Protein AF-X1H8J2-F1 (afdb_monomer_lite)

Secondary structure (DSSP, 8-state):
-EEEEEE--GGG--HHHHHHHHHGGGGTEEEEEEEE--SS---SSSEEEEE--S-HHHHHHHHTT--S----

Radius of gyration: 16.16 Å; chains: 1; bounding box: 24×23×48 Å

pLDDT: mean 80.8, std 14.99, range [36.16, 96.94]

Organism: NCBI:txid412755

Structure (mmCIF, N/CA/C/O backbone):
data_AF-X1H8J2-F1
#
_entry.id   AF-X1H8J2-F1
#
loop_
_atom_site.group_PDB
_atom_site.id
_atom_site.type_symbol
_atom_site.label_atom_id
_atom_site.label_alt_id
_atom_site.label_comp_id
_atom_site.label_asym_id
_atom_site.label_entity_id
_atom_site.label_seq_id
_atom_site.pdbx_PDB_ins_code
_atom_site.Cartn_x
_atom_site.Cartn_y
_atom_site.Cartn_z
_atom_site.occupancy
_atom_site.B_iso_or_equiv
_atom_site.auth_seq_id
_atom_site.auth_comp_id
_atom_site.auth_asym_id
_atom_site.auth_atom_id
_atom_site.pdbx_PDB_model_num
ATOM 1 N N . MET A 1 1 ? -13.189 -4.771 12.529 1.00 84.00 1 MET A N 1
ATOM 2 C CA . MET A 1 1 ? -11.929 -4.396 11.852 1.00 84.00 1 MET A CA 1
ATOM 3 C C . MET A 1 1 ? -12.217 -4.167 10.375 1.00 84.00 1 MET A C 1
ATOM 5 O O . MET A 1 1 ? -12.708 -5.084 9.724 1.00 84.00 1 MET A O 1
ATOM 9 N N . LYS A 1 2 ? -12.006 -2.948 9.862 1.00 95.75 2 LYS A N 1
ATOM 10 C CA . LYS A 1 2 ? -12.234 -2.633 8.438 1.00 95.75 2 LYS A CA 1
ATOM 11 C C . LYS A 1 2 ? -10.959 -2.905 7.639 1.00 95.75 2 LYS A C 1
ATOM 13 O O . LYS A 1 2 ? -9.863 -2.733 8.162 1.00 95.75 2 LYS A O 1
ATOM 18 N N . LYS A 1 3 ? -11.104 -3.332 6.386 1.00 96.88 3 LYS A N 1
ATOM 19 C CA . LYS A 1 3 ? -9.986 -3.519 5.451 1.00 96.88 3 LYS A CA 1
ATOM 20 C C . LYS A 1 3 ? -10.032 -2.416 4.404 1.00 96.88 3 LYS A C 1
ATOM 22 O O . LYS A 1 3 ? -11.108 -2.130 3.885 1.00 96.88 3 LYS A O 1
ATOM 27 N N . VAL A 1 4 ? -8.883 -1.822 4.102 1.00 96.94 4 VAL A N 1
ATOM 28 C CA . VAL A 1 4 ? -8.753 -0.746 3.113 1.00 96.94 4 VAL A CA 1
ATOM 29 C C . VAL A 1 4 ? -7.824 -1.221 2.009 1.00 96.94 4 VAL A C 1
ATOM 31 O O . VAL A 1 4 ? -6.641 -1.447 2.251 1.00 96.94 4 VAL A O 1
ATOM 34 N N . LEU A 1 5 ? -8.373 -1.397 0.807 1.00 96.94 5 LEU A N 1
ATOM 35 C CA . LEU A 1 5 ? -7.599 -1.747 -0.378 1.00 96.94 5 LEU A CA 1
ATOM 36 C C . LEU A 1 5 ? -7.076 -0.471 -1.040 1.00 96.94 5 LEU A C 1
ATOM 38 O O . LEU A 1 5 ? -7.854 0.413 -1.391 1.00 96.94 5 LEU A O 1
ATOM 42 N N . ILE A 1 6 ? -5.765 -0.403 -1.236 1.00 94.19 6 ILE A N 1
ATOM 43 C CA . ILE A 1 6 ? -5.075 0.703 -1.894 1.00 94.19 6 ILE A CA 1
ATOM 44 C C . ILE A 1 6 ? -4.405 0.139 -3.140 1.00 94.19 6 ILE A C 1
ATOM 46 O O . ILE A 1 6 ? -3.492 -0.678 -3.040 1.00 94.19 6 ILE A O 1
ATOM 50 N N . ILE A 1 7 ? -4.866 0.563 -4.315 1.00 93.12 7 ILE A N 1
ATOM 51 C CA . ILE A 1 7 ? -4.303 0.142 -5.601 1.00 93.12 7 ILE A CA 1
ATOM 52 C C . ILE A 1 7 ? -3.353 1.234 -6.068 1.00 93.12 7 ILE A C 1
ATOM 54 O O . ILE A 1 7 ? -3.779 2.349 -6.368 1.00 93.12 7 ILE A O 1
ATOM 58 N N . ILE A 1 8 ? -2.060 0.930 -6.098 1.00 90.31 8 ILE A N 1
ATOM 59 C CA . ILE A 1 8 ? -1.037 1.908 -6.455 1.00 90.31 8 ILE A CA 1
ATOM 60 C C . ILE A 1 8 ? 0.204 1.231 -7.022 1.00 90.31 8 ILE A C 1
ATOM 62 O O . ILE A 1 8 ? 0.579 0.144 -6.603 1.00 90.31 8 ILE A O 1
ATOM 66 N N . HIS A 1 9 ? 0.894 1.902 -7.942 1.00 88.75 9 HIS A N 1
ATOM 67 C CA . HIS A 1 9 ? 2.247 1.517 -8.327 1.00 88.75 9 HIS A CA 1
ATOM 68 C C . HIS A 1 9 ? 3.242 2.005 -7.262 1.00 88.75 9 HIS A C 1
ATOM 70 O O . HIS A 1 9 ? 3.779 3.110 -7.366 1.00 88.75 9 HIS A O 1
ATOM 76 N N . LEU A 1 10 ? 3.461 1.192 -6.224 1.00 85.69 10 LEU A N 1
ATOM 77 C CA . LEU A 1 10 ? 4.214 1.553 -5.017 1.00 85.69 10 LEU A CA 1
ATOM 78 C C . LEU A 1 10 ? 5.613 2.151 -5.293 1.00 85.69 10 LEU A C 1
ATOM 80 O O . LEU A 1 10 ? 5.923 3.172 -4.682 1.00 85.69 10 LEU A O 1
ATOM 84 N N . PRO A 1 11 ? 6.412 1.659 -6.269 1.00 83.19 11 PRO A N 1
ATOM 85 C CA . PRO A 1 11 ? 7.710 2.265 -6.599 1.00 83.19 11 PRO A CA 1
ATOM 86 C C . PRO A 1 11 ? 7.643 3.708 -7.126 1.00 83.19 11 PRO A C 1
ATOM 88 O O . PRO A 1 11 ? 8.651 4.405 -7.158 1.00 83.19 11 PRO A O 1
ATOM 91 N N . ARG A 1 12 ? 6.471 4.155 -7.594 1.00 84.38 12 ARG A N 1
ATOM 92 C CA . ARG A 1 12 ? 6.231 5.519 -8.106 1.00 84.38 12 ARG A CA 1
ATOM 93 C C . ARG A 1 12 ? 5.222 6.287 -7.251 1.00 84.38 12 ARG A C 1
ATOM 95 O O . ARG A 1 12 ? 4.731 7.335 -7.663 1.00 84.38 12 ARG A O 1
ATOM 102 N N . ALA A 1 13 ? 4.869 5.749 -6.087 1.00 86.25 13 ALA A N 1
ATOM 103 C CA . ALA A 1 13 ? 3.888 6.355 -5.210 1.00 86.25 13 ALA A CA 1
ATOM 104 C C . ALA A 1 13 ? 4.426 7.647 -4.591 1.00 86.25 13 ALA A C 1
ATOM 106 O O . ALA A 1 13 ? 5.591 7.745 -4.209 1.00 86.25 13 ALA A O 1
ATOM 107 N N . SER A 1 14 ? 3.541 8.631 -4.425 1.00 87.75 14 SER A N 1
ATOM 108 C CA . SER A 1 14 ? 3.847 9.797 -3.600 1.00 87.75 14 SER A CA 1
ATOM 109 C C . SER A 1 14 ? 4.081 9.366 -2.142 1.00 87.75 14 SER A C 1
ATOM 111 O O . SER A 1 14 ? 3.300 8.554 -1.633 1.00 87.75 14 SER A O 1
ATOM 113 N N . PRO A 1 15 ? 5.041 9.974 -1.416 1.00 86.94 15 PRO A N 1
ATOM 114 C CA . PRO A 1 15 ? 5.226 9.756 0.024 1.00 86.94 15 PRO A CA 1
ATOM 115 C C . PRO A 1 15 ? 3.960 9.988 0.862 1.00 86.94 15 PRO A C 1
ATOM 117 O O . PRO A 1 15 ? 3.821 9.436 1.951 1.00 86.94 15 PRO A O 1
ATOM 120 N N . ARG A 1 16 ? 2.997 10.764 0.344 1.00 90.25 16 ARG A N 1
ATOM 121 C CA . ARG A 1 16 ? 1.688 10.978 0.981 1.00 90.25 16 ARG A CA 1
ATOM 122 C C . ARG A 1 16 ? 0.915 9.674 1.198 1.00 90.25 16 ARG A C 1
ATOM 124 O O . ARG A 1 16 ? 0.207 9.551 2.190 1.00 90.25 16 ARG A O 1
ATOM 131 N N . ILE A 1 17 ? 1.067 8.701 0.299 1.00 90.81 17 ILE A N 1
ATOM 132 C CA . ILE A 1 17 ? 0.393 7.400 0.401 1.00 90.81 17 ILE A CA 1
ATOM 133 C C . ILE A 1 17 ? 1.011 6.564 1.517 1.00 90.81 17 ILE A C 1
ATOM 135 O O . ILE A 1 17 ? 0.280 5.973 2.304 1.00 90.81 17 ILE A O 1
ATOM 139 N N . THR A 1 18 ? 2.338 6.582 1.642 1.00 87.75 18 THR A N 1
ATOM 140 C CA . THR A 1 18 ? 3.058 5.977 2.771 1.00 87.75 18 THR A CA 1
ATOM 141 C C . THR A 1 18 ? 2.571 6.562 4.096 1.00 87.75 18 THR A C 1
ATOM 143 O O . THR A 1 18 ? 2.251 5.815 5.015 1.00 87.75 18 THR A O 1
ATOM 146 N N . GLY A 1 19 ? 2.436 7.893 4.171 1.00 91.38 19 GLY A N 1
ATOM 147 C CA . GLY A 1 19 ? 1.870 8.573 5.336 1.00 91.38 19 GLY A CA 1
ATOM 148 C C . GLY A 1 19 ? 0.464 8.073 5.668 1.00 91.38 19 GLY A C 1
ATOM 149 O O . GLY A 1 19 ? 0.232 7.619 6.782 1.00 91.38 19 GLY A O 1
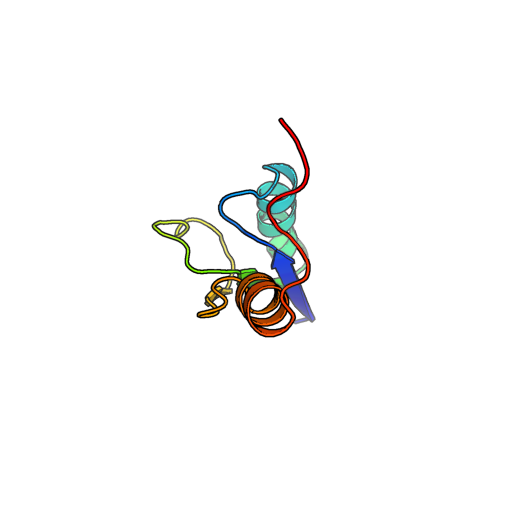ATOM 150 N N . LEU A 1 20 ? -0.449 8.068 4.691 1.00 93.00 20 LEU A N 1
ATOM 151 C CA . LEU A 1 20 ? -1.808 7.550 4.876 1.00 93.00 20 LEU A CA 1
ATOM 152 C C . LEU A 1 20 ? -1.807 6.106 5.403 1.00 93.00 20 LEU A C 1
ATOM 154 O O . LEU A 1 20 ? -2.506 5.809 6.366 1.00 93.00 20 LEU A O 1
ATOM 158 N N . VAL A 1 21 ? -1.007 5.223 4.799 1.00 93.88 21 VAL A N 1
ATOM 159 C CA . VAL A 1 21 ? -0.897 3.811 5.197 1.00 93.88 21 VAL A CA 1
ATOM 160 C C . VAL A 1 21 ? -0.470 3.660 6.656 1.00 93.88 21 VAL A C 1
ATOM 162 O O . VAL A 1 21 ? -1.002 2.790 7.342 1.00 93.88 21 VAL A O 1
ATOM 165 N N . ASN A 1 22 ? 0.430 4.516 7.137 1.00 93.31 22 ASN A N 1
ATOM 166 C CA . ASN A 1 22 ? 0.897 4.489 8.522 1.00 93.31 22 ASN A CA 1
ATOM 167 C C . ASN A 1 22 ? -0.176 4.921 9.533 1.00 93.31 22 ASN A C 1
ATOM 169 O O . ASN A 1 22 ? -0.191 4.388 10.636 1.00 93.31 22 ASN A O 1
ATOM 173 N N . TYR A 1 23 ? -1.080 5.832 9.159 1.00 95.25 23 TYR A N 1
ATOM 174 C CA . TYR A 1 23 ? -2.148 6.319 10.045 1.00 95.25 23 TYR A CA 1
ATOM 175 C C . TYR A 1 23 ? -3.368 5.388 10.107 1.00 95.25 23 TYR A C 1
ATOM 177 O O . TYR A 1 23 ? -4.109 5.399 11.085 1.00 95.25 23 TYR A O 1
ATOM 185 N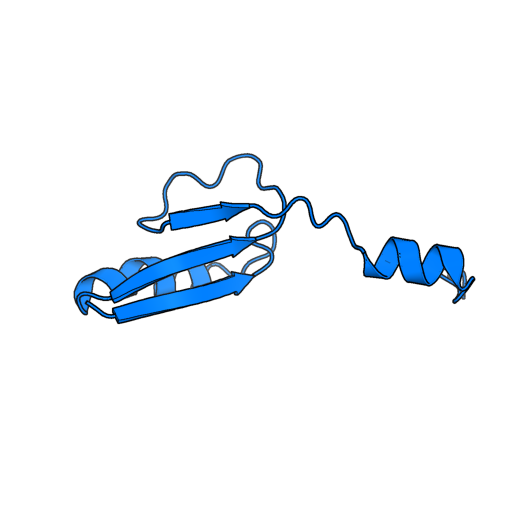 N . LEU A 1 24 ? -3.611 4.559 9.085 1.00 95.31 24 LEU A N 1
ATOM 186 C CA . LEU A 1 24 ? -4.791 3.678 9.037 1.00 95.31 24 LEU A CA 1
ATOM 187 C C . LEU A 1 24 ? -4.912 2.713 10.240 1.00 95.31 24 LEU A C 1
ATOM 189 O O . LEU A 1 24 ? -6.022 2.576 10.771 1.00 95.31 24 LEU A O 1
ATOM 193 N N . PRO A 1 25 ? -3.824 2.075 10.718 1.00 94.94 25 PRO A N 1
ATOM 194 C CA . PRO A 1 25 ? -3.865 1.238 11.914 1.00 94.94 25 PRO A CA 1
ATOM 195 C C . PRO A 1 25 ? -4.357 1.955 13.179 1.00 94.94 25 PRO A C 1
ATOM 197 O O . PRO A 1 25 ? -4.996 1.304 14.005 1.00 94.94 25 PRO A O 1
ATOM 200 N N . GLU A 1 26 ? -4.151 3.272 13.318 1.00 96.12 26 GLU A N 1
ATOM 201 C CA . GLU A 1 26 ? -4.630 4.052 14.476 1.00 96.12 26 GLU A CA 1
ATOM 202 C C . GLU A 1 26 ? -6.163 4.033 14.600 1.00 96.12 26 GLU A C 1
ATOM 204 O O . GLU A 1 26 ? -6.711 4.096 15.698 1.00 96.12 26 GLU A O 1
ATOM 209 N N . PHE A 1 27 ? -6.873 3.851 13.482 1.00 95.75 27 PHE A N 1
ATOM 210 C CA . PHE A 1 27 ? -8.334 3.732 13.429 1.00 95.75 27 PHE A CA 1
ATOM 211 C C . PHE A 1 27 ? -8.822 2.274 13.424 1.00 95.75 27 PHE A C 1
ATOM 213 O O . PHE A 1 27 ? -9.986 2.002 13.111 1.00 95.75 27 PHE A O 1
ATOM 220 N N . ASN A 1 28 ? -7.947 1.315 13.751 1.00 95.62 28 ASN A N 1
ATOM 221 C CA . ASN A 1 28 ? -8.211 -0.125 13.677 1.00 95.62 28 ASN A CA 1
ATOM 222 C C . ASN A 1 28 ? -8.600 -0.588 12.253 1.00 95.62 28 ASN A C 1
ATOM 224 O O . ASN A 1 28 ? -9.453 -1.474 12.056 1.00 95.62 28 ASN A O 1
ATOM 228 N N . TRP A 1 29 ? -8.029 0.071 11.237 1.00 96.88 29 TRP A N 1
ATOM 229 C CA . TRP A 1 29 ? -8.199 -0.276 9.828 1.00 96.88 29 TRP A CA 1
ATOM 230 C C . TRP A 1 29 ? -6.935 -0.954 9.316 1.00 96.88 29 TRP A C 1
ATOM 232 O O . TRP A 1 29 ? -5.827 -0.468 9.514 1.00 96.88 29 TRP A O 1
ATOM 242 N N . GLN A 1 30 ? -7.106 -2.083 8.634 1.00 96.25 30 GLN A N 1
ATOM 243 C CA . GLN A 1 30 ? -6.002 -2.836 8.056 1.00 96.25 30 GLN A CA 1
ATOM 244 C C . GLN A 1 30 ? -5.739 -2.355 6.621 1.00 96.25 30 GLN A C 1
ATOM 246 O O . GLN A 1 30 ? -6.583 -2.600 5.747 1.00 96.25 30 GLN A O 1
ATOM 251 N N . PRO A 1 31 ? -4.588 -1.723 6.340 1.00 95.94 31 PRO A N 1
ATOM 252 C CA . PRO A 1 31 ? -4.207 -1.388 4.977 1.00 95.94 31 PRO A CA 1
ATOM 253 C C . PRO A 1 31 ? -3.741 -2.628 4.206 1.00 95.94 31 PRO A C 1
ATOM 255 O O . PRO A 1 31 ? -2.933 -3.431 4.687 1.00 95.94 31 PRO A O 1
ATOM 258 N N . ILE A 1 32 ? -4.245 -2.767 2.981 1.00 95.31 32 ILE A N 1
ATOM 259 C CA . ILE A 1 32 ? -3.840 -3.778 2.007 1.00 95.31 32 ILE A CA 1
ATOM 260 C C . ILE A 1 32 ? -3.423 -3.042 0.736 1.00 95.31 32 ILE A C 1
ATOM 262 O O . ILE A 1 32 ? -4.245 -2.375 0.112 1.00 95.31 32 ILE A O 1
ATOM 266 N N . ILE A 1 33 ? -2.155 -3.155 0.355 1.00 93.44 33 ILE A N 1
ATOM 267 C CA . ILE A 1 33 ? -1.612 -2.518 -0.844 1.00 93.44 33 ILE A CA 1
ATOM 268 C C . ILE A 1 33 ? -1.578 -3.544 -1.966 1.00 93.44 33 ILE A C 1
ATOM 270 O O . ILE A 1 33 ? -0.933 -4.578 -1.833 1.00 93.44 33 ILE A O 1
ATOM 274 N N . LEU A 1 34 ? -2.237 -3.238 -3.078 1.00 92.50 34 LEU A N 1
ATOM 275 C CA . LEU A 1 34 ? -2.106 -3.970 -4.330 1.00 92.50 34 LEU A CA 1
ATOM 276 C C . LEU A 1 34 ? -1.197 -3.166 -5.261 1.00 92.50 34 LEU A C 1
ATOM 278 O O . LEU A 1 34 ? -1.535 -2.043 -5.637 1.00 92.50 34 LEU A O 1
ATOM 282 N N . THR A 1 35 ? -0.047 -3.730 -5.619 1.00 90.62 35 THR A N 1
ATOM 283 C CA . THR A 1 35 ? 0.972 -3.046 -6.429 1.00 90.62 35 THR A CA 1
ATOM 284 C C . THR A 1 35 ? 1.567 -3.971 -7.488 1.00 90.62 35 THR A C 1
ATOM 286 O O . THR A 1 35 ? 1.397 -5.189 -7.438 1.00 90.62 35 THR A O 1
ATOM 289 N N . GLY A 1 36 ? 2.256 -3.396 -8.474 1.00 87.06 36 GLY A N 1
ATOM 290 C CA . GLY A 1 36 ? 3.190 -4.149 -9.312 1.00 87.06 36 GLY A CA 1
ATOM 291 C C . GLY A 1 36 ? 4.412 -4.613 -8.511 1.00 87.06 36 GLY A C 1
ATOM 292 O O . GLY A 1 36 ? 4.600 -4.182 -7.370 1.00 87.06 36 GLY A O 1
ATOM 293 N N . VAL A 1 37 ? 5.229 -5.468 -9.132 1.00 83.19 37 VAL A N 1
ATOM 294 C CA . VAL A 1 37 ? 6.467 -6.025 -8.556 1.00 83.19 37 VAL A CA 1
ATOM 295 C C . VAL A 1 37 ? 7.301 -4.922 -7.908 1.00 83.19 37 VAL A C 1
ATOM 297 O O . VAL A 1 37 ? 7.631 -3.927 -8.558 1.00 83.19 37 VAL A O 1
ATOM 300 N N . THR A 1 38 ? 7.641 -5.094 -6.632 1.00 75.88 38 THR A N 1
ATOM 301 C CA . THR A 1 38 ? 8.394 -4.105 -5.874 1.00 75.88 38 THR A CA 1
ATOM 302 C C . THR A 1 38 ? 9.659 -4.716 -5.277 1.00 75.88 38 THR A C 1
ATOM 304 O O . THR A 1 38 ? 9.638 -5.597 -4.426 1.00 75.88 38 THR A O 1
ATOM 307 N N . SER A 1 39 ? 10.820 -4.238 -5.722 1.00 66.44 39 SER A N 1
ATOM 308 C CA . SER A 1 39 ? 12.105 -4.627 -5.142 1.00 66.44 39 SER A CA 1
ATOM 309 C C . SER A 1 39 ? 12.370 -3.808 -3.871 1.00 66.44 39 SER A C 1
ATOM 311 O O . SER A 1 39 ? 13.142 -2.852 -3.908 1.00 66.44 39 SER A O 1
ATOM 313 N N . GLY A 1 40 ? 11.715 -4.143 -2.754 1.00 65.00 40 GLY A N 1
ATOM 314 C CA . GLY A 1 40 ? 12.202 -3.718 -1.429 1.00 65.00 40 GLY A CA 1
ATOM 315 C C . GLY A 1 40 ? 11.311 -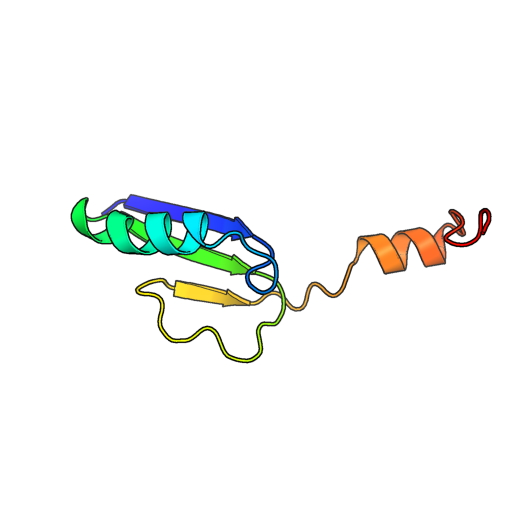2.821 -0.565 1.00 65.00 40 GLY A C 1
ATOM 316 O O . GLY A 1 40 ? 11.822 -2.206 0.368 1.00 65.00 40 GLY A O 1
ATOM 317 N N . TYR A 1 41 ? 9.998 -2.745 -0.791 1.00 65.31 41 TYR A N 1
ATOM 318 C CA . TYR A 1 41 ? 9.104 -2.080 0.168 1.00 65.31 41 TYR A CA 1
ATOM 319 C C . TYR A 1 41 ? 8.619 -3.080 1.223 1.00 65.31 41 TYR A C 1
ATOM 321 O O . TYR A 1 41 ? 7.582 -3.707 1.054 1.00 65.31 41 TYR A O 1
ATOM 329 N N . THR A 1 42 ? 9.368 -3.239 2.317 1.00 63.50 42 THR A N 1
ATOM 330 C CA . THR A 1 42 ? 9.017 -4.164 3.418 1.00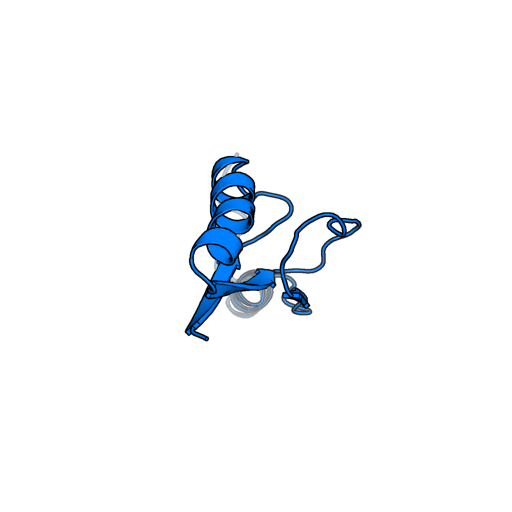 63.50 42 THR A CA 1
ATOM 331 C C . THR A 1 42 ? 8.638 -3.462 4.724 1.00 63.50 42 THR A C 1
ATOM 333 O O . THR A 1 42 ? 8.112 -4.103 5.625 1.00 63.50 42 THR A O 1
ATOM 336 N N . ASN A 1 43 ? 8.856 -2.147 4.833 1.00 75.50 43 ASN A N 1
ATOM 337 C CA . ASN A 1 43 ? 8.760 -1.417 6.108 1.00 75.50 43 ASN A CA 1
ATOM 338 C C . ASN A 1 43 ? 7.397 -0.753 6.379 1.00 75.50 43 ASN A C 1
ATOM 340 O O . ASN A 1 43 ? 7.283 0.062 7.291 1.00 75.50 43 ASN A O 1
ATOM 344 N N . LEU A 1 44 ? 6.366 -1.051 5.587 1.00 81.19 44 LEU A N 1
ATOM 345 C CA . LEU A 1 44 ? 5.026 -0.494 5.790 1.00 81.19 44 LEU A CA 1
ATOM 346 C C . LEU A 1 44 ? 4.197 -1.405 6.708 1.00 81.19 44 LEU A C 1
ATOM 348 O O . LEU A 1 44 ? 4.215 -2.619 6.500 1.00 81.19 44 LEU A O 1
ATOM 352 N N . PRO A 1 45 ? 3.390 -0.859 7.641 1.00 84.69 45 PRO A N 1
ATOM 353 C CA . PRO A 1 45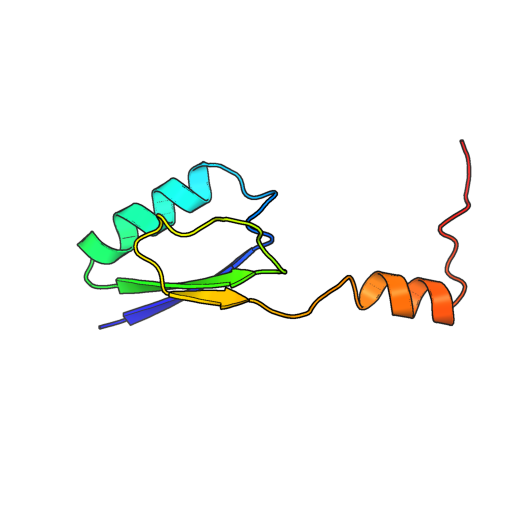 ? 2.461 -1.622 8.479 1.00 84.69 45 PRO A CA 1
ATOM 354 C C . PRO A 1 45 ? 1.227 -2.072 7.673 1.00 84.69 45 PRO A C 1
ATOM 356 O O . PRO A 1 45 ? 0.081 -1.865 8.064 1.00 84.69 45 PRO A O 1
ATOM 359 N N . SER A 1 46 ? 1.452 -2.656 6.498 1.00 85.56 46 SER A N 1
ATOM 360 C CA . SER A 1 46 ? 0.427 -3.021 5.528 1.00 85.56 46 SER A CA 1
ATOM 361 C C . SER A 1 46 ? 0.673 -4.400 4.956 1.00 85.56 46 SER A C 1
ATOM 363 O O . SER A 1 46 ? 1.813 -4.834 4.806 1.00 85.56 46 SER A O 1
ATOM 365 N N . ARG A 1 47 ? -0.410 -5.076 4.572 1.00 91.44 47 ARG A N 1
ATOM 366 C CA . ARG A 1 47 ? -0.301 -6.290 3.769 1.00 91.44 47 ARG A CA 1
ATOM 367 C C . ARG A 1 47 ? -0.060 -5.891 2.320 1.00 91.44 47 ARG A C 1
ATOM 369 O O . ARG A 1 47 ? -0.951 -5.324 1.694 1.00 91.44 47 ARG A O 1
ATOM 376 N N . ILE A 1 48 ? 1.102 -6.232 1.780 1.00 90.00 48 ILE A N 1
ATOM 377 C CA . ILE A 1 48 ? 1.417 -6.000 0.370 1.00 90.00 48 ILE A CA 1
ATOM 378 C C . ILE A 1 48 ? 1.031 -7.244 -0.429 1.00 90.00 48 ILE A C 1
ATOM 380 O O . ILE A 1 48 ? 1.368 -8.371 -0.070 1.00 90.00 48 ILE A O 1
ATOM 384 N N . VAL A 1 49 ? 0.272 -7.028 -1.494 1.00 91.00 49 VAL A N 1
ATOM 385 C CA . VAL A 1 49 ? -0.091 -8.021 -2.495 1.00 91.00 49 VAL A CA 1
ATOM 386 C C . VAL A 1 49 ? 0.527 -7.558 -3.801 1.00 91.00 49 VAL A C 1
ATOM 388 O O . VAL A 1 49 ? 0.089 -6.581 -4.413 1.00 91.00 49 VAL A O 1
ATOM 391 N N . GLU A 1 50 ? 1.582 -8.245 -4.208 1.00 89.31 50 GLU A N 1
ATOM 392 C CA . GLU A 1 50 ? 2.202 -7.997 -5.497 1.00 89.31 50 GLU A CA 1
ATOM 393 C C . GLU A 1 50 ? 1.401 -8.675 -6.600 1.00 89.31 50 GLU A C 1
ATOM 395 O O . GLU A 1 50 ? 0.952 -9.816 -6.479 1.00 89.31 50 GLU A O 1
ATOM 400 N N . THR A 1 51 ? 1.243 -7.960 -7.701 1.00 85.25 51 THR A N 1
ATOM 401 C CA . THR A 1 51 ? 0.688 -8.499 -8.931 1.00 85.25 51 THR A CA 1
ATOM 402 C C . THR A 1 51 ? 1.813 -8.647 -9.947 1.00 85.25 51 THR A C 1
ATOM 404 O O . THR A 1 51 ? 2.641 -7.738 -10.082 1.00 85.25 51 THR A O 1
ATOM 407 N N . PRO A 1 52 ? 1.833 -9.733 -10.741 1.00 75.44 52 PRO A N 1
ATOM 408 C CA . PRO A 1 52 ? 2.754 -9.870 -11.868 1.00 75.44 52 PRO A CA 1
ATOM 409 C C . PRO A 1 52 ? 2.381 -8.928 -13.032 1.00 75.44 52 PRO A C 1
ATOM 411 O O . PRO A 1 52 ? 2.762 -9.178 -14.173 1.00 75.44 52 PRO A O 1
ATOM 414 N N . TYR A 1 53 ? 1.620 -7.855 -12.769 1.00 67.31 53 TYR A N 1
ATOM 415 C CA . TYR A 1 53 ? 1.153 -6.899 -13.761 1.00 67.31 53 TYR A CA 1
ATOM 416 C C . TYR A 1 53 ? 2.336 -6.096 -14.312 1.00 67.31 53 TYR A C 1
ATOM 418 O O . TYR A 1 53 ? 2.692 -5.025 -13.822 1.00 67.31 53 TYR A O 1
ATOM 426 N N . ARG A 1 54 ? 2.961 -6.643 -15.353 1.00 62.19 54 ARG A N 1
ATOM 427 C CA . ARG A 1 54 ? 3.885 -5.954 -16.249 1.00 62.19 54 ARG A CA 1
ATOM 428 C C . ARG A 1 54 ? 3.071 -5.451 -17.431 1.00 62.19 54 ARG A C 1
ATOM 430 O O . ARG A 1 54 ? 3.040 -6.083 -18.474 1.00 62.19 54 ARG A O 1
ATOM 437 N N . ASP A 1 55 ? 2.336 -4.368 -17.213 1.00 62.81 55 ASP A N 1
ATOM 438 C CA . ASP A 1 55 ? 1.723 -3.581 -18.283 1.00 62.81 55 ASP A CA 1
ATOM 439 C C . ASP A 1 55 ? 0.915 -4.404 -19.318 1.00 62.81 55 ASP A C 1
ATOM 441 O O . ASP A 1 55 ? 1.278 -4.522 -20.490 1.00 62.81 55 ASP A O 1
ATOM 445 N N . ALA A 1 56 ? -0.221 -4.979 -18.899 1.00 61.69 56 ALA A N 1
ATOM 446 C CA . ALA A 1 56 ? -1.142 -5.629 -19.843 1.00 61.69 56 ALA A CA 1
ATOM 447 C C . ALA A 1 56 ? -1.616 -4.655 -20.942 1.00 61.69 56 ALA A C 1
ATOM 449 O O . ALA A 1 56 ? -1.923 -5.069 -22.056 1.00 61.69 56 ALA A O 1
ATOM 450 N N . LEU A 1 57 ? -1.629 -3.351 -20.648 1.00 64.81 57 LEU A N 1
ATOM 451 C CA . LEU A 1 57 ? -1.895 -2.288 -21.612 1.00 64.81 57 LEU A CA 1
ATOM 452 C C . LEU A 1 57 ? -0.780 -2.153 -22.654 1.00 64.81 57 LEU A C 1
ATOM 454 O O . LEU A 1 57 ? -1.096 -1.949 -23.821 1.00 64.81 57 LEU A O 1
ATOM 458 N N . GLY A 1 58 ? 0.489 -2.307 -22.280 1.00 64.56 58 GLY A N 1
ATOM 459 C CA . GLY A 1 58 ? 1.621 -2.367 -23.208 1.00 64.56 58 GLY A CA 1
ATOM 460 C C . GLY A 1 58 ? 1.530 -3.553 -24.172 1.00 64.56 58 GLY A C 1
ATOM 461 O O . GLY A 1 58 ? 1.671 -3.374 -25.382 1.00 64.56 58 GLY A O 1
ATOM 462 N N . PHE A 1 59 ? 1.193 -4.745 -23.667 1.00 63.53 59 PHE A N 1
ATOM 463 C CA . PHE A 1 59 ? 0.967 -5.928 -24.508 1.00 63.53 59 PHE A CA 1
ATOM 464 C C . PHE A 1 59 ? -0.243 -5.761 -25.440 1.00 63.53 59 PHE A C 1
ATOM 466 O O . PHE A 1 59 ? -0.155 -6.084 -26.622 1.00 63.53 59 PHE A O 1
ATOM 473 N N . LEU A 1 60 ? -1.351 -5.191 -24.951 1.00 65.38 60 LEU A N 1
ATOM 474 C CA . LEU A 1 60 ? -2.512 -4.874 -25.788 1.00 65.38 60 LEU A CA 1
ATOM 475 C C . LEU A 1 60 ? -2.166 -3.812 -26.845 1.00 65.38 60 LEU A C 1
ATOM 477 O O . LEU A 1 60 ? -2.492 -3.989 -28.011 1.00 65.38 60 LEU A O 1
ATOM 481 N N . ARG A 1 61 ? -1.445 -2.740 -26.497 1.00 68.94 61 ARG A N 1
ATOM 482 C CA . ARG A 1 61 ? -0.994 -1.714 -27.460 1.00 68.94 61 ARG A CA 1
ATOM 483 C C . ARG A 1 61 ? -0.069 -2.292 -28.531 1.00 68.94 61 ARG A C 1
ATOM 485 O O . ARG A 1 61 ? -0.204 -1.920 -29.696 1.00 68.94 61 ARG A O 1
ATOM 492 N N . TYR A 1 62 ? 0.812 -3.218 -28.151 1.00 67.38 62 TYR A N 1
ATOM 493 C CA . TYR A 1 62 ? 1.653 -3.980 -29.073 1.00 67.38 62 TYR A CA 1
ATOM 494 C C . TYR A 1 62 ? 0.815 -4.867 -30.007 1.00 67.38 62 TYR A C 1
ATOM 496 O O . TYR A 1 62 ? 0.951 -4.763 -31.225 1.00 67.38 62 TYR A O 1
ATOM 504 N N . LEU A 1 63 ? -0.102 -5.674 -29.457 1.00 74.75 63 LEU A N 1
ATOM 505 C CA . LEU A 1 63 ? -0.997 -6.5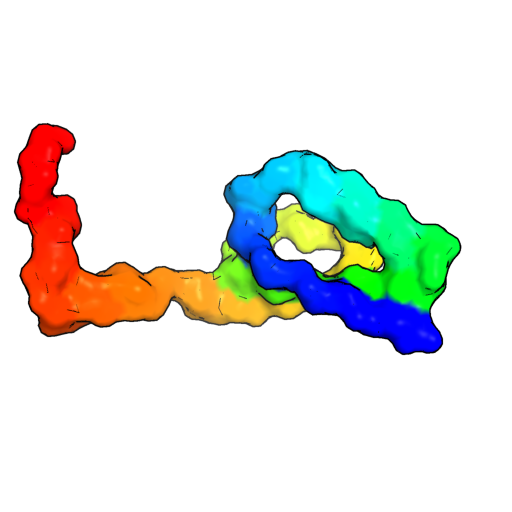41 -30.234 1.00 74.75 63 LEU A CA 1
ATOM 506 C C . LEU A 1 63 ? -1.887 -5.755 -31.203 1.00 74.75 63 LEU A C 1
ATOM 508 O O . LEU A 1 63 ? -2.097 -6.186 -32.333 1.00 74.75 63 LEU A O 1
ATOM 512 N N . PHE A 1 64 ? -2.382 -4.591 -30.785 1.00 79.31 64 PHE A N 1
ATOM 513 C CA . PHE A 1 64 ? -3.250 -3.748 -31.602 1.00 79.31 64 PHE A CA 1
ATOM 514 C C . PHE A 1 64 ? -2.488 -2.746 -32.488 1.00 79.31 64 PHE A C 1
ATOM 516 O O . PHE A 1 64 ? -3.135 -1.958 -33.175 1.00 79.31 64 PHE A O 1
ATOM 523 N N . LYS A 1 65 ? -1.140 -2.749 -32.501 1.00 70.38 65 LYS A N 1
ATOM 524 C CA . LYS A 1 65 ? -0.306 -1.770 -33.238 1.00 70.38 65 LYS A CA 1
ATOM 525 C C . LYS A 1 65 ? -0.770 -0.317 -33.039 1.00 70.38 65 LYS A C 1
ATOM 527 O O . LYS A 1 65 ? -0.707 0.514 -33.945 1.00 70.38 65 LYS A O 1
ATOM 532 N N . ILE A 1 66 ? -1.238 0.002 -31.834 1.00 69.44 66 ILE A N 1
ATOM 533 C CA . ILE A 1 66 ? -1.653 1.356 -31.463 1.00 69.44 66 ILE A CA 1
ATOM 534 C C . ILE A 1 66 ? -0.365 2.091 -31.063 1.00 69.44 66 ILE A C 1
ATOM 536 O O . ILE A 1 66 ? 0.033 2.068 -29.903 1.00 69.44 66 ILE A O 1
ATOM 540 N N . ASN A 1 67 ? 0.333 2.615 -32.078 1.00 55.31 67 ASN A N 1
ATOM 541 C CA . ASN A 1 67 ? 1.638 3.298 -32.068 1.00 55.31 67 ASN A CA 1
ATOM 542 C C . ASN A 1 67 ? 2.188 3.759 -30.698 1.00 55.31 67 ASN A C 1
ATOM 544 O O . ASN A 1 67 ? 1.702 4.753 -30.156 1.00 55.31 67 ASN A O 1
ATOM 548 N N . PRO A 1 68 ? 3.304 3.171 -30.223 1.00 58.59 68 PRO A N 1
ATOM 549 C CA . PRO A 1 68 ? 4.256 3.864 -29.353 1.00 58.59 68 PRO A CA 1
ATOM 550 C C . PRO A 1 68 ? 5.231 4.766 -30.137 1.00 58.59 68 PRO A C 1
ATOM 552 O O . PRO A 1 68 ? 5.935 5.564 -29.536 1.00 58.59 68 PRO A O 1
ATOM 555 N N . GLU A 1 69 ? 5.227 4.703 -31.470 1.00 60.75 69 GLU A N 1
ATOM 556 C CA . GLU A 1 69 ? 5.999 5.589 -32.347 1.00 60.75 69 GLU A CA 1
ATOM 557 C C . GLU A 1 69 ? 5.055 6.622 -32.982 1.00 60.75 69 GLU A C 1
ATOM 559 O O . GLU A 1 69 ? 4.460 6.392 -34.037 1.00 60.75 69 GLU A O 1
ATOM 564 N N . LYS A 1 70 ? 4.862 7.765 -32.322 1.00 44.25 70 LYS A N 1
ATOM 565 C CA . LYS A 1 70 ? 4.520 9.018 -33.010 1.00 44.25 70 LYS A CA 1
ATOM 566 C C . LYS A 1 70 ? 5.234 10.188 -32.329 1.00 44.25 70 LYS A C 1
ATOM 568 O O . LYS A 1 70 ? 4.662 10.870 -31.489 1.00 44.25 70 LYS A O 1
ATOM 573 N N . ASN A 1 71 ? 6.441 10.410 -32.846 1.00 38.62 71 ASN A N 1
ATOM 574 C CA . ASN A 1 71 ? 7.168 11.672 -32.973 1.00 38.62 71 ASN A CA 1
ATOM 575 C C . ASN A 1 71 ? 7.921 12.227 -31.749 1.00 38.62 71 ASN A C 1
ATOM 577 O O . ASN A 1 71 ? 7.311 12.718 -30.801 1.00 38.62 71 ASN A O 1
ATOM 581 N N . VAL A 1 72 ? 9.241 12.316 -31.985 1.00 36.16 72 VAL A N 1
ATOM 582 C CA . VAL A 1 72 ? 10.341 13.033 -31.304 1.00 36.16 72 VAL A CA 1
ATOM 583 C C . VAL A 1 72 ? 11.053 12.269 -30.194 1.00 36.16 72 VAL A C 1
ATOM 585 O O . VAL A 1 72 ? 10.471 12.083 -29.107 1.00 36.16 72 VAL A O 1
#

Sequence (72 aa):
MKKVLIIIHLPRASPRITGLVNYLPEFNWQPIILTGVTSGYTNLPSRIVETPYRDALGFLRYLFKINPEKNV

Foldseek 3Di:
DAEDEAEDAVVPDDVVVLVVQQCQVVVVYAYEYEHEDDDDPPPGSHHYDYDVPPPPVVVVCVVVVVDPDDDD